Protein AF-K1V6P7-F1 (afdb_monomer)

Mean predicted aligned error: 10.09 Å

Foldseek 3Di:
DDDPPPPPPPPPDDDDDPPPPDDDDDDDDPPDDCVVVDAAEDEPQCQCVFPQQVPDDPPPDAGEAECCPGPNVGAEYDHPDADQAAYEYEHQYYDPNNQVRNVVNVYHYHHDD

Organism: Trichosporon asahii var. asahii (strain CBS 8904) (NCBI:txid1220162)

Solvent-accessible surface area (backbone atoms only — not comparable to full-atom values): 7091 Å² total; per-residue (Å²): 133,88,71,96,77,71,85,76,76,68,63,91,88,77,78,42,71,76,89,63,71,53,77,88,79,87,82,90,73,80,88,76,61,67,73,84,70,67,62,45,71,44,43,49,56,56,50,72,75,37,73,52,56,67,52,84,50,63,92,95,54,66,33,60,38,46,27,58,88,38,98,70,58,18,38,29,43,34,48,52,67,73,65,85,65,45,40,35,38,35,29,61,38,74,34,70,65,27,54,53,49,38,45,74,28,68,19,47,81,43,80,44,134

Sequence (113 aa):
MPTRFSKTRKHRGHVSAGYGYFGKVGMRHFHLLRNHYYRPTINIDKLIALPEAKVDAPAGSVPVIDLVNGSAHAFKLLGKGAINQPFIVKTRFVSKQAEEKIKAAGGVVKLVA

Secondary structure (DSSP, 8-state):
---TT------TT---TTTTTSS--S---TT--GGGG---EEEGGGGGGSGGGSS-PPTT---EEETTTSTT--SEEE--S---S--EEEESEE-HHHHHHHHHTT-EEEE--

Radius of gyration: 24.29 Å; Cα contacts (8 Å, |Δi|>4): 163; chains: 1; bounding box: 51×59×50 Å

Structure (mmCIF, N/CA/C/O backbone):
data_AF-K1V6P7-F1
#
_entry.id   AF-K1V6P7-F1
#
loop_
_atom_site.group_PDB
_atom_site.id
_atom_site.type_symbol
_atom_site.label_atom_id
_atom_site.label_alt_id
_atom_site.label_comp_id
_atom_site.label_asym_id
_atom_site.label_entity_id
_atom_site.label_seq_id
_atom_site.pdbx_PDB_ins_code
_atom_site.Cartn_x
_atom_site.Cartn_y
_atom_site.Cartn_z
_atom_site.occupancy
_atom_site.B_iso_or_equiv
_atom_site.auth_seq_id
_atom_site.auth_comp_id
_atom_site.auth_asym_id
_atom_site.auth_atom_id
_atom_site.pdbx_PDB_model_num
ATOM 1 N N . MET A 1 1 ? 34.443 -44.887 -24.717 1.00 44.09 1 MET A N 1
ATOM 2 C CA . MET A 1 1 ? 33.580 -44.452 -25.839 1.00 44.09 1 MET A CA 1
ATOM 3 C C . MET A 1 1 ? 32.146 -44.322 -25.338 1.00 44.09 1 MET A C 1
ATOM 5 O O . MET A 1 1 ? 31.578 -45.344 -24.974 1.00 44.09 1 MET A O 1
ATOM 9 N N . PRO A 1 2 ? 31.564 -43.113 -25.259 1.00 47.78 2 PRO A N 1
ATOM 10 C CA . PRO A 1 2 ? 30.153 -42.956 -24.923 1.00 47.78 2 PRO A CA 1
ATOM 11 C C . PRO A 1 2 ? 29.287 -43.358 -26.126 1.00 47.78 2 PRO A C 1
ATOM 13 O O . PRO A 1 2 ? 29.570 -42.984 -27.263 1.00 47.78 2 PRO A O 1
ATOM 16 N N . THR A 1 3 ? 28.269 -44.178 -25.877 1.00 47.03 3 THR A N 1
ATOM 17 C CA . THR A 1 3 ? 27.442 -44.837 -26.893 1.00 47.03 3 THR A CA 1
ATOM 18 C C . THR A 1 3 ? 26.450 -43.881 -27.567 1.00 47.03 3 THR A C 1
ATOM 20 O O . THR A 1 3 ? 25.891 -42.966 -26.963 1.00 47.03 3 THR A O 1
ATOM 23 N N . ARG A 1 4 ? 26.225 -44.134 -28.860 1.00 55.25 4 ARG A N 1
ATOM 24 C CA . ARG A 1 4 ? 25.540 -43.304 -29.872 1.00 55.25 4 ARG A CA 1
ATOM 25 C C . ARG A 1 4 ? 24.022 -43.103 -29.669 1.00 55.25 4 ARG A C 1
ATOM 27 O O . ARG A 1 4 ? 23.374 -42.569 -30.563 1.00 55.25 4 ARG A O 1
ATOM 34 N N . PHE A 1 5 ? 23.451 -43.522 -28.534 1.00 53.00 5 PHE A N 1
ATOM 35 C CA . PHE A 1 5 ? 21.996 -43.549 -28.298 1.00 53.00 5 PHE A CA 1
ATOM 36 C C . PHE A 1 5 ? 21.485 -42.637 -27.173 1.00 53.00 5 PHE A C 1
ATOM 38 O O . PHE A 1 5 ? 20.291 -42.657 -26.879 1.00 53.00 5 PHE A O 1
ATOM 45 N N . SER A 1 6 ? 22.312 -41.770 -26.580 1.00 48.97 6 SER A N 1
ATOM 46 C CA . SER A 1 6 ? 21.756 -40.678 -25.774 1.00 48.97 6 SER A CA 1
ATOM 47 C C . SER A 1 6 ? 21.337 -39.533 -26.699 1.00 48.97 6 SER A C 1
ATOM 49 O O . SER A 1 6 ? 22.156 -38.824 -27.281 1.00 48.97 6 SER A O 1
ATOM 51 N N . LYS A 1 7 ? 20.025 -39.335 -26.865 1.00 51.44 7 LYS A N 1
ATOM 52 C CA . LYS A 1 7 ? 19.492 -38.079 -27.406 1.00 51.44 7 LYS A CA 1
ATOM 53 C C . LYS A 1 7 ? 19.800 -36.955 -26.411 1.00 51.44 7 LYS A C 1
ATOM 55 O O . LYS A 1 7 ? 18.934 -36.530 -25.660 1.00 51.44 7 LYS A O 1
ATOM 60 N N . THR A 1 8 ? 21.014 -36.417 -26.427 1.00 50.50 8 THR A N 1
ATOM 61 C CA . THR A 1 8 ? 21.336 -35.133 -25.787 1.00 50.50 8 THR A CA 1
ATOM 62 C C . THR A 1 8 ? 21.171 -33.983 -26.772 1.00 50.50 8 THR A C 1
ATOM 64 O O . THR A 1 8 ? 21.918 -33.011 -26.756 1.00 50.50 8 THR A O 1
ATOM 67 N N . ARG A 1 9 ? 20.111 -34.009 -27.591 1.00 48.47 9 ARG A N 1
ATOM 68 C CA . ARG A 1 9 ? 19.592 -32.765 -28.163 1.00 48.47 9 ARG A CA 1
ATOM 69 C C . ARG A 1 9 ? 18.747 -32.082 -27.089 1.00 48.47 9 ARG A C 1
ATOM 71 O O . ARG A 1 9 ? 17.526 -32.028 -27.187 1.00 48.47 9 ARG A O 1
ATOM 78 N N . LYS A 1 10 ? 19.405 -31.587 -26.034 1.00 51.16 10 LYS A N 1
ATOM 79 C CA . LYS A 1 10 ? 18.773 -30.619 -25.136 1.00 51.16 10 LYS A CA 1
ATOM 80 C C . LYS A 1 10 ? 18.378 -29.433 -26.010 1.00 51.16 10 LYS A C 1
ATOM 82 O O . LYS A 1 10 ? 19.216 -28.873 -26.718 1.00 51.16 10 LYS A O 1
ATOM 87 N N . HIS A 1 11 ? 17.086 -29.125 -26.038 1.00 47.75 11 HIS A N 1
ATOM 88 C CA . HIS A 1 11 ? 16.563 -27.950 -26.716 1.00 47.75 11 HIS A CA 1
ATOM 89 C C . HIS A 1 11 ? 17.400 -26.736 -26.299 1.00 47.75 11 HIS A C 1
ATOM 91 O O . HIS A 1 11 ? 17.675 -26.551 -25.112 1.00 47.75 11 HIS A O 1
ATOM 97 N N . ARG A 1 12 ? 17.850 -25.944 -27.280 1.00 47.09 12 ARG A N 1
ATOM 98 C CA . ARG A 1 12 ? 18.487 -24.646 -27.034 1.00 47.09 12 ARG A CA 1
ATOM 99 C C . ARG A 1 12 ? 17.682 -23.915 -25.953 1.00 47.09 12 ARG A C 1
ATOM 101 O O . ARG A 1 12 ? 16.505 -23.653 -26.167 1.00 47.09 12 ARG A O 1
ATOM 108 N N . GLY A 1 13 ? 18.313 -23.598 -24.824 1.00 52.16 13 GLY A N 1
ATOM 109 C CA . GLY A 1 13 ? 17.792 -22.592 -23.897 1.00 52.16 13 GLY A CA 1
ATOM 110 C C . GLY A 1 13 ? 17.490 -23.019 -22.465 1.00 52.16 13 GLY A C 1
ATOM 111 O O . GLY A 1 13 ? 17.350 -22.128 -21.639 1.00 52.16 13 GLY A O 1
ATOM 112 N N . HIS A 1 14 ? 17.450 -24.303 -22.106 1.00 53.25 14 HIS A N 1
ATOM 113 C CA . HIS A 1 14 ? 17.199 -24.660 -20.706 1.00 53.25 14 HIS A CA 1
ATOM 114 C C . HIS A 1 14 ? 18.164 -25.712 -20.185 1.00 53.25 14 HIS A C 1
ATOM 116 O O . HIS A 1 14 ? 18.110 -26.885 -20.543 1.00 53.25 14 HIS A O 1
ATOM 122 N N . VAL A 1 15 ? 19.071 -25.224 -19.345 1.00 50.72 15 VAL A 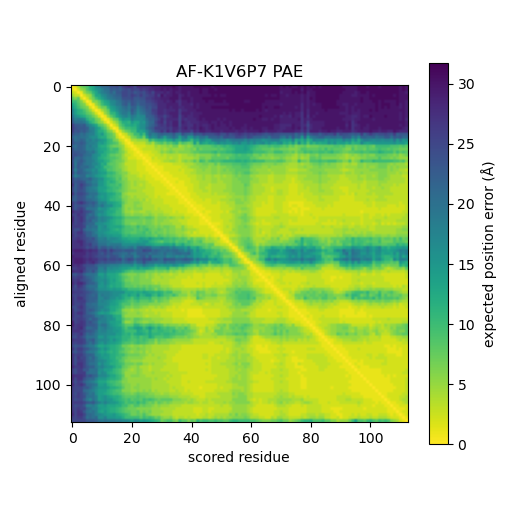N 1
ATOM 123 C CA . VAL A 1 15 ? 19.485 -25.731 -18.030 1.00 50.72 15 VAL A CA 1
ATOM 124 C C . VAL A 1 15 ? 20.881 -25.148 -17.843 1.00 50.72 15 VAL A C 1
ATOM 126 O O . VAL A 1 15 ? 21.873 -25.684 -18.334 1.00 50.72 15 VAL A O 1
ATOM 129 N N . SER A 1 16 ? 20.940 -23.985 -17.197 1.00 55.12 16 SER A N 1
ATOM 130 C CA . SER A 1 16 ? 22.196 -23.419 -16.720 1.00 55.12 16 SER A CA 1
ATOM 131 C C . SER A 1 16 ? 22.868 -24.453 -15.817 1.00 55.12 16 SER A C 1
ATOM 133 O O . SER A 1 16 ? 22.262 -24.905 -14.840 1.00 55.12 16 SER A O 1
ATOM 135 N N . ALA A 1 17 ? 24.118 -24.800 -16.090 1.00 54.75 17 ALA A N 1
ATOM 136 C CA . ALA A 1 17 ? 24.972 -25.276 -15.014 1.00 54.75 17 ALA A CA 1
ATOM 137 C C . ALA A 1 17 ? 24.973 -24.198 -13.901 1.00 54.75 17 ALA A C 1
ATOM 139 O O . ALA A 1 17 ? 25.011 -23.009 -14.208 1.00 54.75 17 ALA A O 1
ATOM 140 N N . GLY A 1 18 ? 24.842 -24.577 -12.626 1.00 67.44 18 GLY A N 1
ATOM 141 C CA . GLY A 1 18 ? 24.933 -23.628 -11.502 1.00 67.44 18 GLY A CA 1
ATOM 142 C C . GLY A 1 18 ? 23.718 -22.716 -11.251 1.00 67.44 18 GLY A C 1
ATOM 143 O O . GLY A 1 18 ? 23.903 -21.529 -11.010 1.00 67.44 18 GLY A O 1
ATOM 144 N N . TYR A 1 19 ? 22.486 -23.241 -11.282 1.00 79.88 19 TYR A N 1
ATOM 145 C CA . TYR A 1 19 ? 21.286 -22.563 -10.734 1.00 79.88 19 TYR A CA 1
ATOM 146 C C . TYR A 1 19 ? 20.947 -21.164 -11.305 1.00 79.88 19 TYR A C 1
ATOM 148 O O . TYR A 1 19 ? 20.454 -20.296 -10.592 1.00 79.88 19 TYR A O 1
ATOM 156 N N . GLY A 1 20 ? 21.176 -20.931 -12.595 1.00 77.62 20 GLY A N 1
ATOM 157 C CA . GLY A 1 20 ? 20.767 -19.710 -13.304 1.00 77.62 20 GLY A CA 1
ATOM 158 C C . GLY A 1 20 ? 21.899 -18.724 -13.583 1.00 77.62 20 GLY A C 1
ATOM 159 O O . GLY A 1 20 ? 21.644 -17.685 -14.182 1.00 77.62 20 GLY A O 1
ATOM 160 N N . TYR A 1 21 ? 23.138 -19.047 -13.195 1.00 78.81 21 TYR A N 1
ATOM 161 C CA . TYR A 1 21 ? 24.294 -18.170 -13.403 1.00 78.81 21 TYR A CA 1
ATOM 162 C C . TYR A 1 21 ? 24.641 -17.972 -14.888 1.00 78.81 21 TYR A C 1
ATOM 164 O O . TYR A 1 21 ? 24.892 -16.854 -15.335 1.00 78.81 21 TYR A O 1
ATOM 172 N N . PHE A 1 22 ? 24.629 -19.054 -15.673 1.00 82.81 22 PHE A N 1
ATOM 173 C CA . PH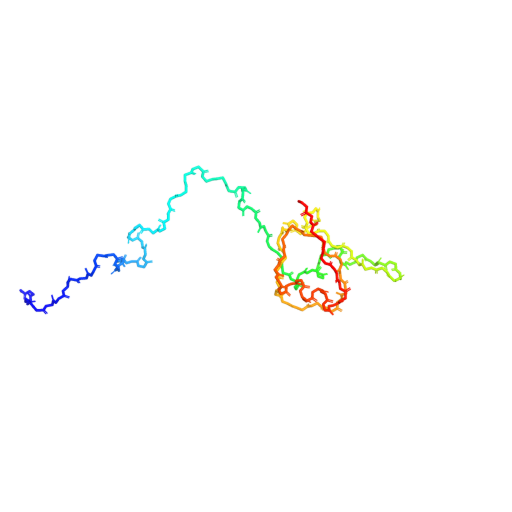E A 1 22 ? 24.914 -18.994 -17.107 1.00 82.81 22 PHE A CA 1
ATOM 174 C C . PHE A 1 22 ? 23.632 -18.847 -17.931 1.00 82.81 22 PHE A C 1
ATOM 176 O O . PHE A 1 22 ? 22.758 -19.713 -17.898 1.00 82.81 22 PHE A O 1
ATOM 183 N N . GLY A 1 23 ? 23.562 -17.785 -18.734 1.00 78.25 23 GLY A N 1
ATOM 184 C CA . GLY A 1 23 ? 22.453 -17.506 -19.647 1.00 78.25 23 GLY A CA 1
ATOM 185 C C . GLY A 1 23 ? 22.029 -16.038 -19.607 1.00 78.25 23 GLY A C 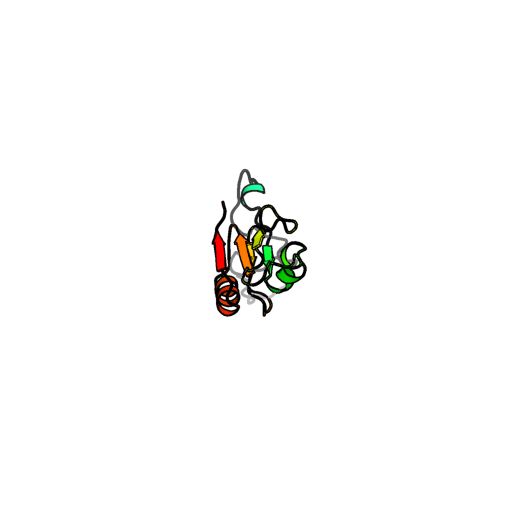1
ATOM 186 O O . GLY A 1 23 ? 22.446 -15.283 -18.737 1.00 78.25 23 GLY A O 1
ATOM 187 N N . LYS A 1 24 ? 21.207 -15.613 -20.571 1.00 87.75 24 LYS A N 1
ATOM 188 C CA . LYS A 1 24 ? 20.566 -14.288 -20.568 1.00 87.75 24 LYS A CA 1
ATOM 189 C C . LYS A 1 24 ? 19.091 -14.465 -20.210 1.00 87.75 24 LYS A C 1
ATOM 191 O O . LYS A 1 24 ? 18.447 -15.346 -20.772 1.00 87.75 24 LYS A O 1
ATOM 196 N N . VAL A 1 25 ? 18.567 -13.627 -19.316 1.00 84.88 25 VAL A N 1
ATOM 197 C CA . VAL A 1 25 ? 17.165 -13.663 -18.864 1.00 84.88 25 VAL A CA 1
ATOM 198 C C . VAL A 1 25 ? 16.568 -12.257 -18.923 1.00 84.88 25 VAL A C 1
ATOM 200 O O . VAL A 1 25 ? 17.233 -11.287 -18.566 1.00 84.88 25 VAL A O 1
ATOM 203 N N . GLY A 1 26 ? 15.304 -12.159 -19.345 1.00 88.75 26 GLY A N 1
ATOM 204 C CA . GLY A 1 26 ? 14.543 -10.909 -19.341 1.00 88.75 26 GLY A CA 1
ATOM 205 C C . GLY A 1 26 ? 14.982 -9.883 -20.393 1.00 88.75 26 GLY A C 1
ATOM 206 O O . GLY A 1 26 ? 15.853 -10.125 -21.228 1.00 88.75 26 GLY A O 1
ATOM 207 N N . MET A 1 27 ? 14.332 -8.721 -20.363 1.00 95.50 27 MET A N 1
ATOM 208 C CA . MET A 1 27 ? 14.614 -7.592 -21.255 1.00 95.50 27 MET A CA 1
ATOM 209 C C . MET A 1 27 ? 15.592 -6.608 -20.597 1.00 95.50 27 MET A C 1
ATOM 211 O O . MET A 1 27 ? 15.570 -6.423 -19.381 1.00 95.50 27 MET A O 1
ATOM 215 N N . ARG A 1 28 ? 16.438 -5.941 -21.396 1.00 94.69 28 ARG A N 1
ATOM 216 C CA . ARG A 1 28 ? 17.328 -4.870 -20.908 1.00 94.69 28 ARG A CA 1
ATOM 217 C C . ARG A 1 28 ? 16.546 -3.563 -20.754 1.00 94.69 28 ARG A C 1
ATOM 219 O O . ARG A 1 28 ? 15.829 -3.186 -21.674 1.00 94.69 28 ARG A O 1
ATOM 226 N N . HIS A 1 29 ? 16.746 -2.850 -19.645 1.00 94.56 29 HIS A N 1
ATOM 227 C CA . HIS A 1 29 ? 16.255 -1.482 -19.454 1.00 94.56 29 HIS A CA 1
ATOM 228 C C . HIS A 1 29 ? 17.440 -0.508 -19.478 1.00 94.56 29 HIS A C 1
ATOM 230 O O . HIS A 1 29 ? 18.248 -0.478 -18.548 1.00 94.56 29 HIS A O 1
ATOM 236 N N . PHE A 1 30 ? 17.576 0.248 -20.570 1.00 96.62 30 PHE A N 1
ATOM 237 C CA . PHE A 1 30 ? 18.615 1.272 -20.706 1.00 96.62 30 PHE A CA 1
ATOM 238 C C . PHE A 1 30 ? 18.236 2.533 -19.924 1.00 96.62 30 PHE A C 1
ATOM 240 O O . PHE A 1 30 ? 17.061 2.870 -19.859 1.00 96.62 30 PHE A O 1
ATOM 247 N N . HIS A 1 31 ? 19.227 3.226 -19.352 1.00 96.50 31 HIS A N 1
ATOM 248 C CA . HIS A 1 31 ? 19.025 4.436 -18.538 1.00 96.50 31 HIS A CA 1
ATOM 249 C C . HIS A 1 31 ? 18.006 4.246 -17.400 1.00 96.50 31 HIS A C 1
ATOM 251 O O . HIS A 1 31 ? 17.105 5.056 -17.203 1.00 96.50 31 HIS A O 1
ATOM 257 N N . LEU A 1 32 ? 18.147 3.156 -16.637 1.00 95.69 32 LEU A N 1
ATOM 258 C CA . LEU A 1 32 ? 17.261 2.851 -15.514 1.00 95.69 32 LEU A CA 1
ATOM 259 C C . LEU A 1 32 ? 17.327 3.947 -14.435 1.00 95.69 32 LEU A C 1
ATOM 261 O O . LEU A 1 32 ? 18.256 3.998 -13.628 1.00 95.69 32 LEU A O 1
ATOM 265 N N . LEU A 1 33 ? 16.275 4.760 -14.365 1.00 97.19 33 LEU A N 1
ATOM 266 C CA . LEU A 1 33 ? 16.057 5.736 -13.304 1.00 97.19 33 LEU A CA 1
ATOM 267 C C . LEU A 1 33 ? 15.262 5.093 -12.158 1.00 97.19 33 LEU A C 1
ATOM 269 O O . LEU A 1 33 ? 14.048 4.899 -12.246 1.00 97.19 33 LEU A O 1
ATOM 273 N N . ARG A 1 34 ? 15.943 4.758 -11.055 1.00 95.31 34 ARG A N 1
ATOM 274 C CA . ARG A 1 34 ? 15.341 4.032 -9.915 1.00 95.31 34 ARG A CA 1
ATOM 275 C C . ARG A 1 34 ? 14.188 4.783 -9.240 1.00 95.31 34 ARG A C 1
ATOM 277 O O . ARG A 1 34 ? 13.261 4.142 -8.754 1.00 95.31 34 ARG A O 1
ATOM 284 N N . ASN A 1 35 ? 14.207 6.114 -9.266 1.00 95.38 35 ASN A N 1
ATOM 285 C CA . ASN A 1 35 ? 13.207 6.952 -8.596 1.00 95.38 35 ASN A CA 1
ATOM 286 C C . ASN A 1 35 ? 11.788 6.757 -9.156 1.00 95.38 35 ASN A C 1
ATOM 288 O O . ASN A 1 35 ? 10.830 6.817 -8.395 1.00 95.38 35 ASN A O 1
ATOM 292 N N . HIS A 1 36 ? 11.635 6.432 -10.446 1.00 94.06 36 HIS A N 1
ATOM 293 C CA . HIS A 1 36 ? 10.313 6.170 -11.039 1.00 94.06 36 HIS A CA 1
ATOM 294 C C . HIS A 1 36 ? 9.654 4.895 -10.499 1.00 94.06 36 HIS A C 1
ATOM 296 O O . HIS A 1 36 ? 8.433 4.768 -10.521 1.00 94.06 36 HIS A O 1
ATOM 302 N N . TYR A 1 37 ? 10.456 3.954 -10.001 1.00 93.88 37 TYR A N 1
ATOM 303 C CA . TYR A 1 37 ? 9.979 2.702 -9.414 1.00 93.88 37 TYR A CA 1
ATOM 304 C C . TYR A 1 37 ? 9.836 2.785 -7.894 1.00 93.88 37 TYR A C 1
ATOM 306 O O . TYR A 1 37 ? 9.422 1.809 -7.263 1.00 93.88 37 TYR A O 1
ATOM 314 N N . TYR A 1 38 ? 10.181 3.926 -7.293 1.00 93.88 38 TYR A N 1
ATOM 315 C CA . TYR A 1 38 ? 10.114 4.105 -5.854 1.00 93.88 38 TYR A CA 1
ATOM 316 C C . TYR A 1 38 ? 8.656 4.093 -5.385 1.00 93.88 38 TYR A C 1
ATOM 318 O O . TYR A 1 38 ? 7.881 5.020 -5.622 1.00 93.88 38 TYR A O 1
ATOM 326 N N . ARG A 1 39 ? 8.268 2.996 -4.731 1.00 94.50 39 ARG A N 1
ATOM 327 C CA . ARG A 1 39 ? 6.924 2.799 -4.184 1.00 94.50 39 ARG A CA 1
ATOM 328 C C . ARG A 1 39 ? 6.989 1.971 -2.896 1.00 94.50 39 ARG A C 1
ATOM 330 O O . ARG A 1 39 ? 6.649 0.785 -2.931 1.00 94.50 39 ARG A O 1
ATOM 337 N N . PRO A 1 40 ? 7.440 2.566 -1.778 1.00 95.44 40 PRO A N 1
ATOM 338 C CA . PRO A 1 40 ? 7.442 1.902 -0.479 1.00 95.44 40 PRO A CA 1
ATOM 339 C C . PRO A 1 40 ? 6.025 1.457 -0.097 1.00 95.44 40 PRO A C 1
ATOM 341 O O . PRO A 1 40 ? 5.039 2.152 -0.364 1.00 95.44 40 PRO A O 1
ATOM 344 N N . THR A 1 41 ? 5.924 0.266 0.490 1.00 95.81 41 THR A N 1
ATOM 345 C CA . THR A 1 41 ? 4.654 -0.384 0.834 1.00 95.81 41 THR A CA 1
ATOM 346 C C . THR A 1 41 ? 4.491 -0.522 2.339 1.00 95.81 41 THR A C 1
ATOM 348 O O . THR A 1 41 ? 5.438 -0.912 3.020 1.00 95.81 41 THR A O 1
ATOM 351 N N . ILE A 1 42 ? 3.270 -0.342 2.832 1.00 95.50 42 ILE A N 1
ATOM 352 C CA . ILE A 1 42 ? 2.885 -0.640 4.214 1.00 95.50 42 ILE A CA 1
ATOM 353 C C . ILE A 1 42 ? 1.632 -1.516 4.228 1.00 95.50 42 ILE A C 1
ATOM 355 O O . ILE A 1 42 ? 0.799 -1.449 3.324 1.00 95.50 42 ILE A O 1
ATOM 359 N N . ASN A 1 43 ? 1.525 -2.381 5.229 1.00 95.38 43 ASN A N 1
ATOM 360 C CA . ASN A 1 43 ? 0.384 -3.265 5.420 1.00 95.38 43 ASN A CA 1
ATOM 361 C C . ASN A 1 43 ? -0.567 -2.694 6.484 1.00 95.38 43 ASN A C 1
ATOM 363 O O . ASN A 1 43 ? -0.164 -1.901 7.334 1.00 95.38 43 ASN A O 1
ATOM 36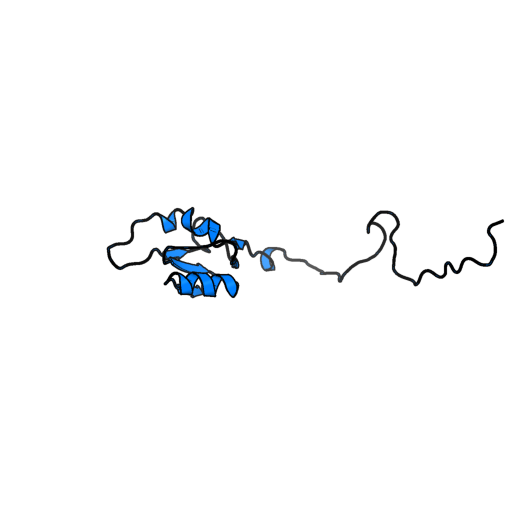7 N N . ILE A 1 44 ? -1.823 -3.128 6.424 1.00 93.69 44 ILE A N 1
ATOM 368 C CA . ILE A 1 44 ? -2.900 -2.760 7.352 1.00 93.69 44 ILE A CA 1
ATOM 369 C C . ILE A 1 44 ? -2.551 -3.065 8.818 1.00 93.69 44 ILE A C 1
ATOM 371 O O . ILE A 1 44 ? -2.821 -2.241 9.686 1.00 93.69 44 ILE A O 1
ATOM 375 N N . ASP A 1 45 ? -1.905 -4.201 9.095 1.00 91.44 45 ASP A N 1
ATOM 376 C CA . ASP A 1 45 ? -1.442 -4.596 10.439 1.00 91.44 45 ASP A CA 1
ATOM 377 C C . ASP A 1 45 ? -0.607 -3.521 11.159 1.00 91.44 45 ASP A C 1
ATOM 379 O O . ASP A 1 45 ? -0.680 -3.385 12.378 1.00 91.44 45 ASP A O 1
ATOM 383 N N . LYS A 1 46 ? 0.171 -2.737 10.410 1.00 91.19 46 LYS A N 1
ATOM 384 C CA . LYS A 1 46 ? 1.079 -1.723 10.953 1.00 91.19 46 LYS A CA 1
ATOM 385 C C . LYS A 1 46 ? 0.441 -0.349 11.141 1.00 91.19 46 LYS A C 1
ATOM 387 O O . LYS A 1 46 ? 1.089 0.513 11.726 1.00 91.19 46 LYS A O 1
ATOM 392 N N . LEU A 1 47 ? -0.794 -0.125 10.687 1.00 89.62 47 LEU A N 1
ATOM 393 C CA . LEU A 1 47 ? -1.424 1.199 10.765 1.00 89.62 47 LEU A CA 1
ATOM 394 C C . LEU A 1 47 ? -1.640 1.669 12.210 1.00 89.62 47 LEU A C 1
ATOM 396 O O . LEU A 1 47 ? -1.368 2.823 12.514 1.00 89.62 47 LEU A O 1
ATOM 400 N N . ILE A 1 48 ? -2.025 0.766 13.116 1.00 88.38 48 ILE A N 1
ATOM 401 C CA . ILE A 1 48 ? -2.261 1.076 14.541 1.00 88.38 48 ILE A CA 1
ATOM 402 C C . ILE A 1 48 ? -0.965 1.504 15.257 1.00 88.38 48 ILE A C 1
ATOM 404 O O . ILE A 1 48 ? -0.989 2.248 16.235 1.00 88.38 48 ILE A O 1
ATOM 408 N N . ALA A 1 49 ? 0.191 1.044 14.772 1.00 88.06 49 ALA A N 1
ATOM 409 C CA . ALA A 1 49 ? 1.479 1.391 15.361 1.00 88.06 49 ALA A CA 1
ATOM 410 C C . ALA A 1 49 ? 1.930 2.819 15.012 1.00 88.06 49 ALA A C 1
ATOM 412 O O . ALA A 1 49 ? 2.835 3.338 15.670 1.00 88.06 49 ALA A O 1
ATOM 413 N N . LEU A 1 50 ? 1.327 3.446 13.996 1.00 88.25 50 LEU A N 1
ATOM 414 C CA . LEU A 1 50 ? 1.697 4.788 13.569 1.00 88.25 50 LEU A CA 1
ATOM 415 C C . LEU A 1 50 ? 1.290 5.825 14.626 1.00 88.25 50 LEU A C 1
ATOM 417 O O . LEU A 1 50 ? 0.223 5.705 15.229 1.00 88.25 50 LEU A O 1
ATOM 421 N N . PRO A 1 51 ? 2.111 6.865 14.846 1.00 83.69 51 PRO A N 1
ATOM 422 C CA . PRO A 1 51 ? 1.810 7.910 15.823 1.00 83.69 51 PRO A CA 1
ATOM 423 C C . PRO A 1 51 ? 0.493 8.632 15.506 1.00 83.69 51 PRO A C 1
ATOM 425 O O . PRO A 1 51 ? -0.247 8.983 16.416 1.00 83.69 51 PRO A O 1
ATOM 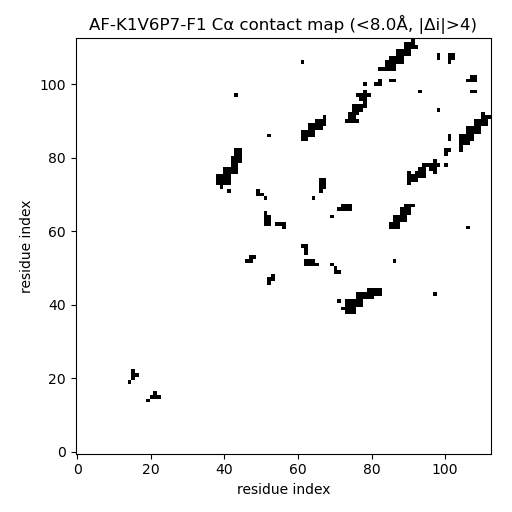428 N N . GLU A 1 52 ? 0.155 8.764 14.223 1.00 80.06 52 GLU A N 1
ATOM 429 C CA . GLU A 1 52 ? -1.076 9.404 13.737 1.00 80.06 52 GLU A CA 1
ATOM 430 C C . GLU A 1 52 ? -2.352 8.639 14.107 1.00 80.06 52 GLU A C 1
ATOM 432 O O . GLU A 1 52 ? -3.421 9.231 14.213 1.00 80.06 52 GLU A O 1
ATOM 437 N N . ALA A 1 53 ? -2.244 7.330 14.347 1.00 78.06 53 ALA A N 1
ATOM 438 C CA . ALA A 1 53 ? -3.367 6.509 14.786 1.00 78.06 53 ALA A CA 1
ATOM 439 C C . ALA A 1 53 ? -3.663 6.661 16.289 1.00 78.06 53 ALA A C 1
ATOM 441 O O . ALA A 1 53 ? -4.746 6.292 16.730 1.00 78.06 53 ALA A O 1
ATOM 442 N N . LYS A 1 54 ? -2.702 7.170 17.074 1.00 71.62 54 LYS A N 1
ATOM 443 C CA . LYS A 1 54 ? -2.777 7.256 18.542 1.00 71.62 54 LYS A CA 1
ATOM 444 C C . LYS A 1 54 ? -3.249 8.612 19.060 1.00 71.62 54 LYS A C 1
ATOM 446 O O . LYS A 1 54 ? -3.390 8.772 20.266 1.00 71.62 54 LYS A O 1
ATOM 451 N N . VAL A 1 55 ? -3.434 9.594 18.180 1.00 67.81 55 VAL A N 1
ATOM 452 C CA . VAL A 1 55 ? -3.970 10.898 18.575 1.00 67.81 55 VAL A CA 1
ATOM 453 C C . VAL A 1 55 ? -5.470 10.735 18.785 1.00 67.81 55 VAL A C 1
ATOM 455 O O . VAL A 1 55 ? -6.189 10.407 17.840 1.00 67.81 55 VAL A O 1
ATOM 458 N N . ASP A 1 56 ? -5.927 10.943 20.019 1.00 64.00 56 ASP A N 1
ATOM 459 C CA . ASP A 1 56 ? -7.342 10.866 20.368 1.00 64.00 56 ASP A CA 1
ATOM 460 C C . ASP A 1 56 ? -8.135 11.873 19.533 1.00 64.00 56 ASP A C 1
ATOM 462 O O . ASP A 1 56 ? -7.979 13.093 19.643 1.00 64.00 56 ASP A O 1
ATOM 466 N N . ALA A 1 57 ? -8.975 11.344 18.650 1.00 64.62 57 ALA A N 1
ATOM 467 C CA . ALA A 1 57 ? -9.878 12.145 17.852 1.00 64.62 57 ALA A CA 1
ATOM 468 C C . ALA A 1 57 ? -11.054 12.599 18.743 1.00 64.62 57 ALA A C 1
ATOM 470 O O . ALA A 1 57 ? -11.556 11.797 19.538 1.00 64.62 57 ALA A O 1
ATOM 471 N N . PRO A 1 58 ? -11.523 13.860 18.645 1.00 70.94 58 PRO A N 1
ATOM 472 C CA . PRO A 1 58 ? -12.690 14.312 19.396 1.00 70.94 58 PRO A CA 1
ATOM 473 C C . PRO A 1 58 ? -13.908 13.428 19.102 1.00 70.94 58 PRO A C 1
ATOM 475 O O . PRO A 1 58 ? -14.032 12.863 18.010 1.00 70.94 58 PRO A O 1
ATOM 478 N N . ALA A 1 59 ? -14.806 13.312 20.083 1.00 67.25 59 ALA A N 1
ATOM 479 C CA . ALA A 1 59 ? -15.961 12.420 20.033 1.00 67.25 59 ALA A CA 1
ATOM 480 C C . ALA A 1 59 ? -16.743 12.565 18.711 1.00 67.25 59 ALA A C 1
ATOM 482 O O . ALA A 1 59 ? -17.271 13.631 18.400 1.00 67.25 59 ALA A O 1
ATOM 483 N N . GLY A 1 60 ? -16.787 11.484 17.926 1.00 72.12 60 GLY A N 1
ATOM 484 C CA . GLY A 1 60 ? -17.468 11.423 16.625 1.00 72.12 60 GLY A CA 1
ATOM 485 C C . GLY A 1 60 ? -16.567 11.614 15.397 1.00 72.12 60 GLY A C 1
ATOM 486 O O . GLY A 1 60 ? -17.042 11.459 14.274 1.00 72.12 60 GLY A O 1
ATOM 487 N N . SER A 1 61 ? -15.277 11.907 15.579 1.00 79.38 61 SER A N 1
ATOM 488 C CA . SER A 1 61 ? -14.300 12.005 14.488 1.00 79.38 61 SER A CA 1
ATOM 489 C C . SER A 1 61 ? -13.359 10.797 14.434 1.00 79.38 61 SER A C 1
ATOM 491 O O . SER A 1 61 ? -13.140 10.107 15.427 1.00 79.38 61 SER A O 1
ATOM 493 N N . VAL A 1 62 ? -12.834 10.516 13.239 1.00 85.00 62 VAL A N 1
ATOM 494 C CA . VAL A 1 62 ? -11.987 9.352 12.948 1.00 85.00 62 VAL A CA 1
ATOM 495 C C . VAL A 1 62 ? -10.552 9.819 12.674 1.00 85.00 62 VAL A C 1
ATOM 497 O O . VAL A 1 62 ? -10.385 10.778 11.912 1.00 85.00 62 VAL A O 1
ATOM 500 N N . PRO A 1 63 ? -9.517 9.157 13.227 1.00 88.81 63 PRO A N 1
ATOM 501 C CA . PRO A 1 63 ? -8.125 9.524 12.984 1.00 88.81 63 PRO A CA 1
ATOM 502 C C . PRO A 1 63 ? -7.759 9.456 11.495 1.00 88.81 63 PRO A C 1
ATOM 504 O O . PRO A 1 63 ? -8.115 8.519 10.766 1.00 88.81 63 PRO A O 1
ATOM 507 N N . VAL A 1 64 ? -7.036 10.484 11.048 1.00 90.81 64 VAL A N 1
ATOM 508 C CA . VAL A 1 64 ? -6.541 10.615 9.677 1.00 90.81 64 VAL A CA 1
ATOM 509 C C . VAL A 1 64 ? -5.082 10.186 9.645 1.00 90.81 64 VAL A C 1
ATOM 511 O O . VAL A 1 64 ? -4.253 10.802 10.302 1.00 90.81 64 VAL A O 1
ATOM 514 N N . ILE A 1 65 ? -4.779 9.169 8.842 1.00 91.88 65 ILE A N 1
ATOM 515 C CA . ILE A 1 65 ? -3.422 8.667 8.625 1.00 91.88 65 ILE A CA 1
ATOM 516 C C . ILE A 1 65 ? -2.949 9.118 7.241 1.00 91.88 65 ILE A C 1
ATOM 518 O O . ILE A 1 65 ? -3.509 8.694 6.227 1.00 91.88 65 ILE A O 1
ATOM 522 N N . ASP A 1 66 ? -1.919 9.955 7.180 1.00 93.31 66 ASP A N 1
ATOM 523 C CA . ASP A 1 66 ? -1.214 10.335 5.959 1.00 93.31 66 ASP A CA 1
ATOM 524 C C . ASP A 1 66 ? 0.028 9.465 5.759 1.00 93.31 66 ASP A C 1
ATOM 526 O O . ASP A 1 66 ? 1.072 9.657 6.369 1.00 93.31 66 ASP A O 1
ATOM 530 N N . LEU A 1 67 ? -0.059 8.487 4.855 1.00 93.06 67 LEU A N 1
ATOM 531 C CA . LEU A 1 67 ? 1.075 7.599 4.601 1.00 93.06 67 LEU A CA 1
ATOM 532 C C . LEU A 1 67 ? 2.185 8.264 3.781 1.00 93.06 67 LEU A C 1
ATOM 534 O O .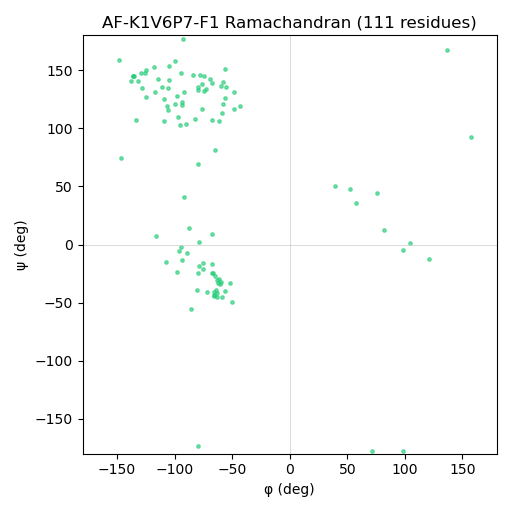 LEU A 1 67 ? 3.320 7.790 3.815 1.00 93.06 67 LEU A O 1
ATOM 538 N N . VAL A 1 68 ? 1.876 9.333 3.044 1.00 91.62 68 VAL A N 1
ATOM 539 C CA . VAL A 1 68 ? 2.815 9.981 2.123 1.00 91.62 68 VAL A CA 1
ATOM 540 C C . VAL A 1 68 ? 3.671 10.992 2.874 1.00 91.62 68 VAL A C 1
ATOM 542 O O . VAL A 1 68 ? 4.898 10.891 2.850 1.00 91.62 68 VAL A O 1
ATOM 545 N N . ASN A 1 69 ? 3.015 11.934 3.554 1.00 87.62 69 ASN A N 1
ATOM 546 C CA . ASN A 1 69 ? 3.681 13.024 4.271 1.00 87.62 69 ASN A CA 1
ATOM 547 C C . ASN A 1 69 ? 3.939 12.699 5.745 1.00 87.62 69 ASN A C 1
ATOM 549 O O . ASN A 1 69 ? 4.684 13.417 6.407 1.00 87.62 69 ASN A O 1
ATOM 553 N N . GLY A 1 70 ? 3.318 11.639 6.256 1.00 83.31 70 GLY A N 1
ATOM 554 C CA . GLY A 1 70 ? 3.489 11.192 7.626 1.00 83.31 70 GLY A CA 1
ATOM 555 C C . GLY A 1 70 ? 4.761 10.392 7.863 1.00 83.31 70 GLY A C 1
ATOM 556 O O . GLY A 1 70 ? 5.601 10.194 6.982 1.00 83.31 70 GLY A O 1
ATOM 557 N N . SER A 1 71 ? 4.869 9.849 9.074 1.00 80.56 71 SER A N 1
ATOM 558 C CA . SER A 1 71 ? 6.068 9.139 9.543 1.00 80.56 71 SER A CA 1
ATOM 559 C C . SER A 1 71 ? 6.348 7.816 8.817 1.00 80.56 71 SER A C 1
ATOM 561 O O . SER A 1 71 ? 7.432 7.253 8.946 1.00 80.56 71 SER A O 1
ATOM 563 N N . ALA A 1 72 ? 5.357 7.266 8.110 1.00 82.38 72 ALA A N 1
ATOM 564 C CA . ALA A 1 72 ? 5.458 5.966 7.452 1.00 82.38 72 ALA A CA 1
ATOM 565 C C . ALA A 1 72 ? 6.216 6.012 6.115 1.00 82.38 72 ALA A C 1
ATOM 567 O O . ALA A 1 72 ? 6.714 4.972 5.681 1.00 82.38 72 ALA A O 1
ATOM 568 N N . HIS A 1 73 ? 6.253 7.178 5.453 1.00 87.81 73 HIS A N 1
ATOM 569 C CA . HIS A 1 73 ? 6.798 7.377 4.103 1.00 87.81 73 HIS A CA 1
ATOM 570 C C . HIS A 1 73 ? 6.472 6.219 3.143 1.00 87.81 73 HIS A C 1
ATOM 572 O O . HIS A 1 73 ? 7.345 5.642 2.492 1.00 87.81 73 HIS A O 1
ATOM 578 N N . ALA A 1 74 ? 5.194 5.844 3.081 1.00 93.50 74 ALA A N 1
ATOM 579 C CA . ALA A 1 74 ? 4.689 4.725 2.304 1.00 93.50 74 ALA A CA 1
ATOM 580 C C . ALA A 1 74 ? 3.721 5.212 1.225 1.00 93.50 74 ALA A C 1
ATOM 582 O O . ALA A 1 74 ? 2.778 5.957 1.471 1.00 93.50 74 ALA A O 1
ATOM 583 N N . PHE A 1 75 ? 3.925 4.756 -0.008 1.00 95.06 75 PHE A N 1
ATOM 584 C CA . PHE A 1 75 ? 3.114 5.190 -1.147 1.00 95.06 75 PHE A CA 1
ATOM 585 C C . PHE A 1 75 ? 2.004 4.198 -1.471 1.00 95.06 75 PHE A C 1
ATOM 587 O O . PHE A 1 75 ? 1.009 4.584 -2.084 1.00 95.06 75 PHE A O 1
ATOM 594 N N . LYS A 1 76 ? 2.165 2.925 -1.082 1.00 95.69 76 LYS A N 1
ATOM 595 C CA . LYS A 1 76 ? 1.181 1.874 -1.346 1.00 95.69 76 LYS A CA 1
ATOM 596 C C . LYS A 1 76 ? 0.721 1.158 -0.079 1.00 95.69 76 LYS A C 1
ATOM 598 O O . LYS A 1 76 ? 1.538 0.581 0.635 1.00 95.69 76 LYS A O 1
ATOM 603 N N . LEU A 1 77 ? -0.593 1.100 0.122 1.00 96.25 77 LEU A N 1
ATOM 604 C CA . LEU A 1 77 ? -1.226 0.318 1.181 1.00 96.25 77 LEU A CA 1
ATOM 605 C C . LEU A 1 77 ? -1.599 -1.094 0.697 1.00 96.25 77 LEU A C 1
ATOM 607 O O . LEU A 1 77 ? -2.228 -1.275 -0.352 1.00 96.25 77 LEU A O 1
ATOM 611 N N . LEU A 1 78 ? -1.230 -2.099 1.487 1.00 97.12 78 LEU A N 1
ATOM 612 C CA . LE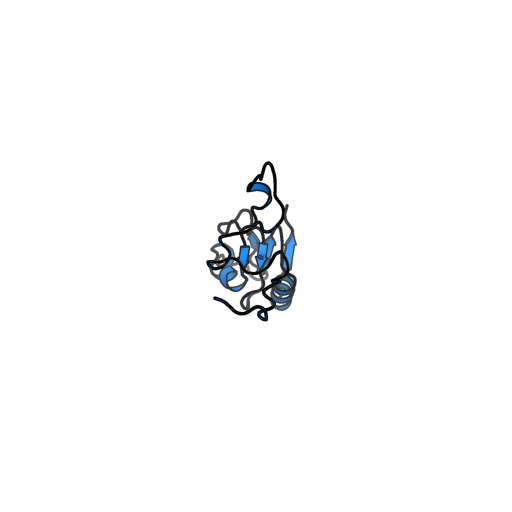U A 1 78 ? -1.452 -3.521 1.240 1.00 97.12 78 LEU A CA 1
ATOM 613 C C . LEU A 1 78 ? -2.342 -4.167 2.316 1.00 97.12 78 LEU A C 1
ATOM 615 O O . LEU A 1 78 ? -2.388 -3.732 3.462 1.00 97.12 78 LEU A O 1
ATOM 619 N N . GLY A 1 79 ? -3.056 -5.227 1.932 1.00 95.38 79 GLY A N 1
ATOM 620 C CA . GLY A 1 79 ? -4.163 -5.796 2.709 1.00 95.38 79 GLY A CA 1
ATOM 621 C C . GLY A 1 79 ? -3.804 -6.853 3.758 1.00 95.38 79 GLY A C 1
ATOM 622 O O . GLY A 1 79 ? -4.703 -7.567 4.208 1.00 95.38 79 GLY A O 1
ATOM 623 N N . LYS A 1 80 ? -2.530 -7.025 4.134 1.00 96.38 80 LYS A N 1
ATOM 624 C CA . LYS A 1 80 ? -2.151 -8.009 5.163 1.00 96.38 80 LYS A CA 1
ATOM 625 C C . LYS A 1 80 ? -2.586 -7.522 6.553 1.00 96.38 80 LYS A C 1
ATOM 627 O O . LYS A 1 80 ? -2.326 -6.377 6.906 1.00 96.38 80 LYS A O 1
ATOM 632 N N . GLY A 1 81 ? -3.197 -8.412 7.338 1.00 91.31 81 GLY A N 1
ATOM 633 C CA . GLY A 1 81 ? -3.689 -8.117 8.690 1.00 91.31 81 GLY A CA 1
ATOM 634 C C . GLY A 1 81 ? -5.184 -7.803 8.755 1.00 91.31 81 GLY A C 1
ATOM 635 O O . GLY A 1 81 ? -5.888 -7.867 7.742 1.00 91.31 81 GLY A O 1
ATOM 636 N N . ALA A 1 82 ? -5.656 -7.492 9.959 1.00 88.25 82 ALA A N 1
ATOM 637 C CA . ALA A 1 82 ? -7.020 -7.068 10.252 1.00 88.25 82 ALA A CA 1
ATOM 638 C C . ALA A 1 82 ? -6.985 -5.724 10.988 1.00 88.25 82 ALA A C 1
ATOM 640 O O . ALA A 1 82 ? -6.026 -5.431 11.700 1.00 88.25 82 ALA A O 1
ATOM 641 N N . ILE A 1 83 ? -8.024 -4.920 10.795 1.00 88.19 83 ILE A N 1
ATOM 642 C CA . ILE A 1 83 ? -8.228 -3.651 11.487 1.00 88.19 83 ILE A CA 1
ATOM 643 C C . ILE A 1 83 ? -9.629 -3.677 12.080 1.00 88.19 83 ILE A C 1
ATOM 645 O O . ILE A 1 83 ? -10.577 -4.047 11.393 1.00 88.19 83 ILE A O 1
ATOM 649 N N . ASN A 1 84 ? -9.726 -3.263 13.342 1.00 86.38 84 ASN A N 1
ATOM 650 C CA . ASN A 1 84 ? -10.987 -3.197 14.082 1.00 86.38 84 ASN A CA 1
ATOM 651 C C . ASN A 1 84 ? -11.472 -1.754 14.294 1.00 86.38 84 ASN A C 1
ATOM 653 O O . ASN A 1 84 ? -12.617 -1.551 14.678 1.00 86.38 84 ASN A O 1
ATOM 657 N N . GLN A 1 85 ? -10.604 -0.761 14.084 1.00 85.50 85 GLN A N 1
ATOM 658 C CA . GLN A 1 85 ? -10.906 0.659 14.274 1.00 85.50 85 GLN A CA 1
ATOM 659 C C . GLN A 1 85 ? -11.100 1.351 12.917 1.00 85.50 85 GLN A C 1
ATOM 661 O O . GLN A 1 85 ? -10.362 1.045 11.975 1.00 85.50 85 GLN A O 1
ATOM 666 N N . PRO A 1 86 ? -12.047 2.291 12.791 1.00 90.44 86 PRO A N 1
ATOM 667 C CA . PRO A 1 86 ? -12.179 3.082 11.577 1.00 90.44 86 PRO A CA 1
ATOM 668 C C . PRO A 1 86 ? -10.965 4.009 11.422 1.00 90.44 86 PRO A C 1
ATOM 670 O O . PRO A 1 86 ? -10.514 4.619 12.388 1.00 90.44 86 PRO A O 1
ATOM 673 N N . PHE A 1 87 ? -10.452 4.142 10.196 1.00 90.88 87 PHE A N 1
ATOM 674 C CA . PHE A 1 87 ? -9.384 5.087 9.847 1.00 90.88 87 PHE A CA 1
ATOM 675 C C . PHE A 1 87 ? -9.701 5.799 8.533 1.00 90.88 87 PHE A C 1
ATOM 677 O O . PHE A 1 87 ? -10.230 5.190 7.597 1.00 90.88 87 PHE A O 1
ATOM 684 N N . ILE A 1 88 ? -9.312 7.070 8.424 1.00 92.44 88 ILE A N 1
ATOM 685 C CA . ILE A 1 88 ? -9.248 7.764 7.136 1.00 92.44 88 ILE A CA 1
ATOM 686 C C . ILE A 1 88 ? -7.804 7.705 6.651 1.00 92.44 88 ILE A C 1
ATOM 688 O O . ILE A 1 88 ? -6.939 8.374 7.206 1.00 92.44 88 ILE A O 1
ATOM 692 N N . VAL A 1 89 ? -7.529 6.929 5.607 1.00 94.12 89 VAL A N 1
ATOM 693 C CA . VAL A 1 89 ? -6.156 6.697 5.140 1.00 94.12 89 VAL A CA 1
ATOM 694 C C . VAL A 1 89 ? -5.901 7.458 3.842 1.00 94.12 89 VAL A C 1
ATOM 696 O O . VAL A 1 89 ? -6.556 7.205 2.832 1.00 94.12 89 VAL A O 1
ATOM 699 N N . LYS A 1 90 ? -4.933 8.376 3.849 1.00 94.94 90 LYS A N 1
ATOM 700 C CA . LYS A 1 90 ? -4.452 9.107 2.670 1.00 94.94 90 LYS A CA 1
ATOM 701 C C . LYS A 1 90 ? -3.245 8.390 2.065 1.00 94.94 90 LYS A C 1
ATOM 703 O O . LYS A 1 90 ? -2.233 8.205 2.739 1.00 94.94 90 LYS A O 1
ATOM 708 N N . THR A 1 91 ? -3.348 7.960 0.807 1.00 95.25 91 THR A N 1
ATOM 709 C CA . THR A 1 91 ? -2.299 7.170 0.123 1.00 95.25 91 THR A CA 1
ATOM 710 C C . THR A 1 91 ? -2.252 7.463 -1.371 1.00 95.25 91 THR A C 1
ATOM 712 O O . THR A 1 91 ? -3.256 7.887 -1.933 1.00 95.25 91 THR A O 1
ATOM 715 N N . ARG A 1 92 ? -1.131 7.177 -2.046 1.00 95.06 92 ARG A N 1
ATOM 716 C CA . ARG A 1 92 ? -1.053 7.278 -3.521 1.00 95.06 92 ARG A CA 1
ATOM 717 C C . ARG A 1 92 ? -1.645 6.054 -4.215 1.00 95.06 92 ARG A C 1
ATOM 719 O O . ARG A 1 92 ? -2.306 6.164 -5.241 1.00 95.06 92 ARG A O 1
ATOM 726 N N . PHE A 1 93 ? -1.404 4.871 -3.653 1.00 95.75 93 PHE A N 1
ATOM 727 C CA . PHE A 1 93 ? -1.847 3.596 -4.204 1.00 95.75 93 PHE A CA 1
ATOM 728 C C . PHE A 1 93 ? -2.434 2.700 -3.113 1.00 95.75 93 PHE A C 1
ATOM 730 O O . PHE A 1 93 ? -1.911 2.613 -2.004 1.00 95.75 93 PHE A O 1
ATOM 737 N N . VAL A 1 94 ? -3.454 1.922 -3.462 1.00 96.88 94 VAL A N 1
ATOM 738 C CA . VAL A 1 94 ? -4.089 0.970 -2.546 1.00 96.88 94 VAL A CA 1
ATOM 739 C C . VAL A 1 94 ? -4.335 -0.363 -3.250 1.00 96.88 94 VAL A C 1
ATOM 741 O O . VAL A 1 94 ? -4.551 -0.419 -4.459 1.00 96.88 94 VAL A O 1
ATOM 744 N N . SER A 1 95 ? -4.218 -1.469 -2.516 1.00 97.38 95 SER A N 1
ATOM 745 C CA . SER A 1 95 ? -4.672 -2.780 -2.997 1.00 97.38 95 SER A CA 1
ATOM 746 C C . SER A 1 95 ? -6.168 -2.963 -2.742 1.00 97.38 95 SER A C 1
ATOM 748 O O . SER A 1 95 ? -6.655 -2.551 -1.693 1.00 97.38 95 SER A O 1
ATOM 750 N N . LYS A 1 96 ? -6.870 -3.663 -3.639 1.00 96.75 96 LYS A N 1
ATOM 751 C CA . LYS A 1 96 ? -8.311 -3.940 -3.516 1.00 96.75 96 LYS A CA 1
ATOM 752 C C . LYS A 1 96 ? -8.697 -4.506 -2.141 1.00 96.75 96 LYS A C 1
ATOM 754 O O . LYS A 1 96 ? -9.563 -3.963 -1.471 1.00 96.75 96 LYS A O 1
ATOM 759 N N . GLN A 1 97 ? -7.970 -5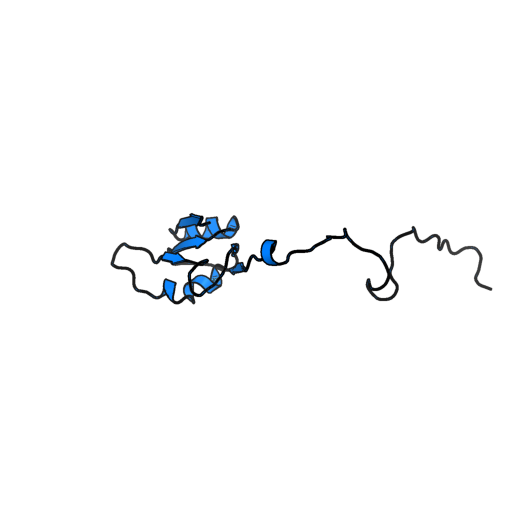.526 -1.679 1.00 96.06 97 GLN A N 1
ATOM 760 C CA . GLN A 1 97 ? -8.203 -6.139 -0.366 1.00 96.06 97 GLN A CA 1
ATOM 761 C C . GLN A 1 97 ? -8.029 -5.156 0.796 1.00 96.06 97 GLN A C 1
ATOM 763 O O . GLN A 1 97 ? -8.698 -5.278 1.818 1.00 96.06 97 GLN A O 1
ATOM 768 N N . ALA A 1 98 ? -7.099 -4.207 0.676 1.00 95.94 98 ALA A N 1
ATOM 769 C CA . ALA A 1 98 ? -6.880 -3.233 1.733 1.00 95.94 98 ALA A CA 1
ATOM 770 C C . ALA A 1 98 ? -8.026 -2.218 1.805 1.00 95.94 98 ALA A C 1
ATOM 772 O O . ALA A 1 98 ? -8.491 -1.883 2.890 1.00 95.94 98 ALA A O 1
ATOM 773 N N . GLU A 1 99 ? -8.508 -1.774 0.647 1.00 95.38 99 GLU A N 1
ATOM 774 C CA . GLU A 1 99 ? -9.649 -0.869 0.555 1.00 95.38 99 GLU A CA 1
ATOM 775 C C . GLU A 1 99 ? -10.928 -1.513 1.107 1.00 95.38 99 GLU A C 1
ATOM 777 O O . GLU A 1 99 ? -11.629 -0.894 1.903 1.00 95.38 99 GLU A O 1
ATOM 782 N N . GLU A 1 100 ? -11.1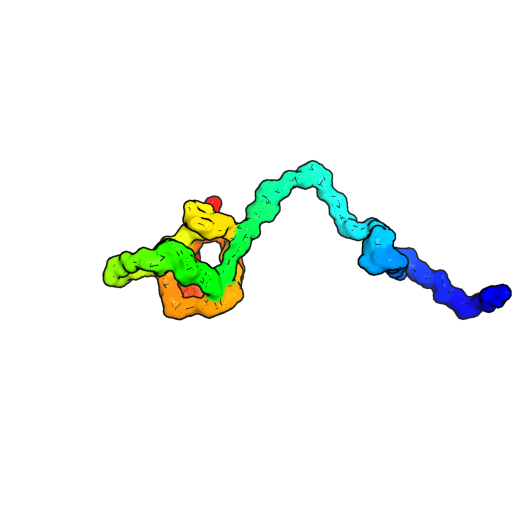96 -2.772 0.751 1.00 95.31 100 GLU A N 1
ATOM 783 C CA . GLU A 1 100 ? -12.335 -3.541 1.268 1.00 95.31 100 GLU A CA 1
ATOM 784 C C . GLU A 1 100 ? -12.293 -3.666 2.796 1.00 95.31 100 GLU A C 1
ATOM 786 O O . GLU A 1 100 ? -13.295 -3.414 3.461 1.00 95.31 100 GLU A O 1
ATOM 791 N N . LYS A 1 101 ? -11.125 -3.983 3.371 1.00 94.94 101 LYS A N 1
ATOM 792 C CA . LYS A 1 101 ? -10.956 -4.101 4.828 1.00 94.94 101 LYS A CA 1
ATOM 793 C C . LYS A 1 101 ? -11.131 -2.774 5.560 1.00 94.94 101 LYS A C 1
ATOM 795 O O . LYS A 1 101 ? -11.756 -2.749 6.614 1.00 94.94 101 LYS A O 1
ATOM 800 N N . ILE A 1 102 ? -10.606 -1.679 5.011 1.00 94.50 102 ILE A N 1
ATOM 801 C CA . ILE A 1 102 ? -10.775 -0.348 5.609 1.00 94.50 102 ILE A CA 1
ATOM 802 C C . ILE A 1 102 ? -12.246 0.071 5.574 1.00 94.50 102 ILE A C 1
ATOM 804 O O . ILE A 1 102 ? -12.758 0.543 6.585 1.00 94.50 102 ILE A O 1
ATOM 808 N N . LYS A 1 103 ? -12.942 -0.153 4.453 1.00 94.00 103 LYS A N 1
ATOM 809 C CA . LYS A 1 103 ? -14.381 0.129 4.340 1.00 94.00 103 LYS A CA 1
ATOM 810 C C . LYS A 1 103 ? -15.208 -0.733 5.294 1.00 94.00 103 LYS A C 1
ATOM 812 O O . LYS A 1 103 ? -16.111 -0.213 5.938 1.00 94.00 103 LYS A O 1
ATOM 817 N N . ALA A 1 104 ? -14.876 -2.018 5.431 1.00 93.75 104 ALA A N 1
ATOM 818 C CA . ALA A 1 104 ? -15.541 -2.922 6.370 1.00 93.75 104 ALA A CA 1
ATOM 819 C C . ALA A 1 104 ? -15.373 -2.484 7.836 1.00 93.75 104 ALA A C 1
ATOM 821 O O . ALA A 1 104 ? -16.291 -2.653 8.630 1.00 93.75 104 ALA A O 1
ATOM 822 N N . ALA A 1 105 ? -14.237 -1.872 8.183 1.00 92.06 105 ALA A N 1
ATOM 823 C CA . ALA A 1 105 ? -13.996 -1.284 9.501 1.00 92.06 105 ALA A CA 1
ATOM 824 C C . ALA A 1 105 ? -14.664 0.096 9.704 1.00 92.06 105 ALA A C 1
ATOM 826 O O . ALA A 1 105 ? -14.468 0.716 10.746 1.00 92.06 105 ALA A O 1
ATOM 827 N N . GLY A 1 106 ? -15.419 0.604 8.721 1.00 90.69 106 GLY A N 1
ATOM 828 C CA . GLY A 1 106 ? -16.061 1.925 8.771 1.00 90.69 106 GLY A CA 1
ATOM 829 C C . GLY A 1 106 ? -15.138 3.095 8.406 1.00 90.69 106 GLY A C 1
ATOM 830 O O . GLY A 1 106 ? -15.476 4.250 8.653 1.00 90.69 106 GLY A O 1
ATOM 831 N N . GLY A 1 107 ? -13.963 2.813 7.840 1.00 92.19 107 GLY A N 1
ATOM 832 C CA . GLY A 1 107 ? -13.001 3.805 7.370 1.00 92.19 107 GLY A CA 1
ATOM 833 C C . GLY A 1 107 ? -13.153 4.167 5.889 1.00 92.19 107 GLY A C 1
ATOM 834 O O . GLY A 1 107 ? -13.944 3.586 5.146 1.00 92.19 107 GLY A O 1
ATOM 835 N N . VAL A 1 108 ? -12.337 5.120 5.430 1.00 94.56 108 VAL A N 1
ATOM 836 C CA . VAL A 1 108 ? -12.320 5.583 4.031 1.00 94.56 108 VAL A CA 1
ATOM 837 C C . VAL A 1 108 ? -10.883 5.766 3.549 1.00 94.56 108 VAL A C 1
ATOM 839 O O . VAL A 1 108 ? -10.035 6.288 4.270 1.00 94.56 108 VAL A O 1
ATOM 842 N N . VAL A 1 109 ? -10.606 5.385 2.301 1.00 95.56 109 VAL A N 1
ATOM 843 C CA . VAL A 1 109 ? -9.319 5.647 1.642 1.00 95.56 109 VAL A CA 1
ATOM 844 C C . VAL A 1 109 ? -9.440 6.894 0.765 1.00 95.56 109 VAL A C 1
ATOM 846 O O . VAL A 1 109 ? -10.334 6.977 -0.074 1.00 95.56 109 VAL A O 1
ATOM 849 N N . LYS A 1 110 ? -8.535 7.862 0.943 1.00 95.50 110 LYS A N 1
ATOM 850 C CA . LYS A 1 110 ? -8.412 9.063 0.107 1.00 95.50 110 LYS A CA 1
ATOM 851 C C . LYS A 1 110 ? -7.142 8.965 -0.732 1.00 95.50 110 LYS A C 1
ATOM 853 O O . LYS A 1 110 ? -6.052 8.776 -0.192 1.00 95.50 110 LYS A O 1
ATOM 858 N N . LEU A 1 111 ? -7.280 9.091 -2.048 1.00 95.75 111 LEU A N 1
ATOM 859 C CA . LEU A 1 111 ? -6.127 9.099 -2.943 1.00 95.75 111 LEU A CA 1
ATOM 860 C C . LEU A 1 111 ? -5.467 10.480 -2.942 1.00 95.75 111 LEU A C 1
ATOM 862 O O . LEU A 1 111 ? -6.153 11.497 -3.027 1.00 95.75 111 LEU A O 1
ATOM 866 N N . VAL A 1 112 ? -4.143 10.500 -2.820 1.00 93.75 112 VAL A N 1
ATOM 867 C CA . VAL A 1 112 ? -3.311 11.710 -2.823 1.00 93.75 112 VAL A CA 1
ATOM 868 C C . VAL A 1 112 ? -2.233 11.571 -3.896 1.00 93.75 112 VAL A C 1
ATOM 870 O O . VAL A 1 112 ? -1.809 10.455 -4.207 1.00 93.75 112 VAL A O 1
ATOM 873 N N . ALA A 1 113 ? -1.846 12.698 -4.495 1.00 85.88 113 ALA A N 1
ATOM 874 C CA . ALA A 1 113 ? -0.831 12.757 -5.542 1.00 85.88 113 ALA A CA 1
ATOM 875 C C . ALA A 1 113 ? 0.580 12.479 -5.025 1.00 85.88 113 ALA A C 1
ATOM 877 O O . ALA A 1 113 ? 0.880 12.734 -3.842 1.00 85.88 113 ALA A O 1
#

InterPro domains:
  IPR001196 Large ribosomal subunit protein uL15, conserved site [PS00475] (76-106)
  IPR021131 Large ribosomal subunit protein uL15/eL18 [PF00828] (41-109)
  IPR036227 Large ribosomal subunit protein uL15/eL18 superfamily [SSF52080] (6-112)

Nearest PDB structures (foldseek):
  7qiz-assembly1_c  TM=8.806E-01  e=9.004E-10  Solanum lycopersicum
  8b2l-assembly1_f3  TM=8.697E-01  e=2.186E-09  Nicotiana tabacum
  6zj3-assembly1_La  TM=8.727E-01  e=6.023E-09  Euglena gracilis
  9e7f-assembly1_AL  TM=7.428E-01  e=1.313E-06  Pyrobaculum calidifontis JCM 11548
  6th6-assembly1_BO  TM=6.764E-01  e=3.396E-06  Thermococcus kodakarensis KOD1

pLDDT: mean 83.5, std 15.87, range [44.09, 97.38]